Protein AF-A0A1C9CG21-F1 (afdb_monomer)

Organism: NCBI:txid31481

Nearest PDB structures (foldseek):
  8gzg-assembly1_E  TM=9.077E-01  e=3.206E-04  Synechocystis sp. PCC 6803
  8h40-assembly1_F  TM=8.409E-01  e=1.064E-03  Anabaena
  7adc-assembly1_W  TM=7.508E-01  e=1.172E+00  Escherichia coli
  1sg9-assembly2_B  TM=3.963E-01  e=6.050E+00  Thermotoga marit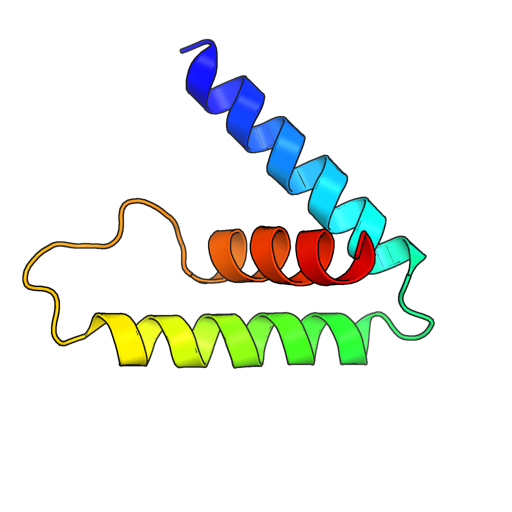ima

Structure (mmCIF, N/CA/C/O backbone):
data_AF-A0A1C9CG21-F1
#
_entry.id   AF-A0A1C9CG21-F1
#
loop_
_atom_site.group_PDB
_atom_site.id
_atom_site.type_symbol
_atom_site.label_atom_id
_atom_site.label_alt_id
_atom_site.label_comp_id
_atom_site.label_asym_id
_atom_site.label_entity_id
_atom_site.label_seq_id
_atom_site.pdbx_PDB_ins_code
_atom_site.Cartn_x
_atom_site.Cartn_y
_atom_site.Cartn_z
_atom_site.occupancy
_atom_site.B_iso_or_equiv
_atom_site.auth_seq_id
_atom_site.auth_comp_id
_atom_site.auth_asym_id
_atom_site.auth_atom_id
_atom_site.pdbx_PDB_model_num
ATOM 1 N N . MET A 1 1 ? 10.294 18.505 -12.727 1.00 47.47 1 MET A N 1
ATOM 2 C CA . MET A 1 1 ? 10.077 18.600 -11.264 1.00 47.47 1 MET A CA 1
ATOM 3 C C . MET A 1 1 ? 8.614 18.420 -10.854 1.00 47.47 1 MET A C 1
ATOM 5 O O . MET A 1 1 ? 8.396 17.761 -9.852 1.00 47.47 1 MET A O 1
ATOM 9 N N . ILE A 1 2 ? 7.622 18.909 -11.615 1.00 46.16 2 ILE A N 1
ATOM 10 C CA . ILE A 1 2 ? 6.185 18.744 -11.288 1.00 46.16 2 ILE A CA 1
ATOM 11 C C . ILE A 1 2 ? 5.760 17.260 -11.170 1.00 46.16 2 ILE A C 1
ATOM 13 O O . ILE A 1 2 ? 5.020 16.919 -10.251 1.00 46.16 2 ILE A O 1
ATOM 17 N N . SER A 1 3 ? 6.284 16.356 -12.012 1.00 57.69 3 SER A N 1
ATOM 18 C CA . SER A 1 3 ? 5.926 14.925 -11.963 1.00 57.69 3 SER A CA 1
ATOM 19 C C . SER A 1 3 ? 6.338 14.208 -10.672 1.00 57.69 3 SER A C 1
ATOM 21 O O . SER A 1 3 ? 5.582 13.378 -10.182 1.00 57.69 3 SER A O 1
ATOM 23 N N . GLN A 1 4 ? 7.491 14.546 -10.079 1.00 59.78 4 GLN A N 1
ATOM 24 C CA . GLN A 1 4 ? 7.950 13.912 -8.834 1.00 59.78 4 GLN A CA 1
ATOM 25 C C . GLN A 1 4 ? 7.034 14.282 -7.657 1.00 59.78 4 GLN A C 1
ATOM 27 O O . GLN A 1 4 ? 6.732 13.452 -6.806 1.00 59.78 4 GLN A O 1
ATOM 32 N N . THR A 1 5 ? 6.567 15.534 -7.624 1.00 61.31 5 THR A N 1
ATOM 33 C CA . THR A 1 5 ? 5.669 16.039 -6.579 1.00 61.31 5 THR A CA 1
ATOM 34 C C . THR A 1 5 ? 4.286 15.397 -6.665 1.00 61.31 5 THR A C 1
ATOM 36 O O . THR A 1 5 ? 3.719 15.039 -5.636 1.00 61.31 5 THR A O 1
ATOM 39 N N . ILE A 1 6 ? 3.764 15.201 -7.882 1.00 61.19 6 ILE A N 1
ATOM 40 C CA . ILE A 1 6 ? 2.491 14.497 -8.105 1.00 61.19 6 ILE A CA 1
ATOM 41 C C . ILE A 1 6 ? 2.589 13.049 -7.606 1.00 61.19 6 ILE A C 1
ATOM 43 O O . ILE A 1 6 ? 1.711 12.612 -6.864 1.00 61.19 6 ILE A O 1
ATOM 47 N N . GLN A 1 7 ? 3.686 12.347 -7.913 1.00 70.44 7 GLN A N 1
ATOM 48 C CA . GLN A 1 7 ? 3.903 10.985 -7.412 1.00 70.44 7 GLN A CA 1
ATOM 49 C C . GLN A 1 7 ? 4.058 10.925 -5.889 1.00 70.44 7 GLN A C 1
ATOM 51 O O . GLN A 1 7 ? 3.530 10.018 -5.253 1.00 70.44 7 GLN A O 1
ATOM 56 N N . ASN A 1 8 ? 4.718 11.908 -5.270 1.00 78.19 8 ASN A N 1
ATOM 57 C CA . ASN A 1 8 ? 4.823 11.963 -3.810 1.00 78.19 8 ASN A CA 1
ATOM 58 C C . ASN A 1 8 ? 3.454 12.139 -3.137 1.00 78.19 8 ASN A C 1
ATOM 60 O O . ASN A 1 8 ? 3.181 11.482 -2.133 1.00 78.19 8 ASN A O 1
ATOM 64 N N . ASN A 1 9 ? 2.588 12.991 -3.691 1.00 87.81 9 ASN A N 1
ATOM 65 C CA . ASN A 1 9 ? 1.248 13.203 -3.146 1.00 87.81 9 ASN A CA 1
ATOM 66 C C . ASN A 1 9 ? 0.384 11.947 -3.276 1.00 87.81 9 ASN A C 1
ATOM 68 O O . ASN A 1 9 ? -0.301 11.583 -2.326 1.00 87.81 9 ASN A O 1
ATOM 72 N N . GLU A 1 10 ? 0.451 11.256 -4.414 1.00 88.56 10 GLU A N 1
ATOM 73 C CA . GLU A 1 10 ? -0.272 10.001 -4.632 1.00 88.56 10 GLU A CA 1
ATOM 74 C C . GLU A 1 10 ? 0.065 8.957 -3.560 1.00 88.56 10 GLU A C 1
ATOM 76 O O . GLU A 1 10 ? -0.833 8.363 -2.966 1.00 88.56 10 GLU A O 1
ATOM 81 N N . ILE A 1 11 ? 1.349 8.798 -3.230 1.00 91.38 11 ILE A N 1
ATOM 82 C CA . ILE A 1 11 ? 1.798 7.861 -2.191 1.00 91.38 11 ILE A CA 1
ATOM 83 C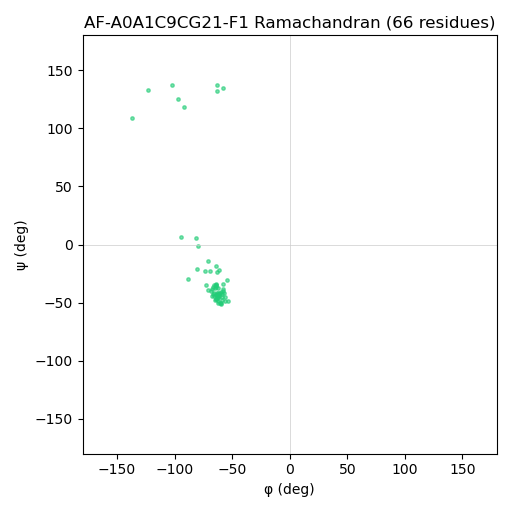 C . ILE A 1 11 ? 1.198 8.216 -0.828 1.00 91.38 11 ILE A C 1
ATOM 85 O O . ILE A 1 11 ? 0.780 7.318 -0.093 1.00 91.38 11 ILE A O 1
ATOM 89 N N . ILE A 1 12 ? 1.142 9.507 -0.489 1.00 93.38 12 ILE A N 1
ATOM 90 C CA . ILE A 1 12 ? 0.546 9.976 0.767 1.00 93.38 12 ILE A CA 1
ATOM 91 C C . ILE A 1 12 ? -0.943 9.620 0.798 1.00 93.38 12 ILE A C 1
ATOM 93 O O . ILE A 1 12 ? -1.380 8.967 1.741 1.00 93.38 12 ILE A O 1
ATOM 97 N N . TYR A 1 13 ? -1.700 9.953 -0.252 1.00 94.12 13 TYR A N 1
ATOM 98 C CA . TYR A 1 13 ? -3.131 9.634 -0.323 1.00 94.12 13 TYR A CA 1
ATOM 99 C C . TYR A 1 13 ? -3.399 8.128 -0.222 1.00 94.12 13 TYR A C 1
ATOM 101 O O . TYR A 1 13 ? -4.238 7.708 0.572 1.00 94.12 13 TYR A O 1
ATOM 109 N N . LYS A 1 14 ? -2.639 7.301 -0.950 1.00 94.19 14 LYS A N 1
ATOM 110 C CA . LYS A 1 14 ? -2.759 5.835 -0.885 1.00 94.19 14 LYS A CA 1
ATOM 111 C C . LYS A 1 14 ? -2.390 5.267 0.486 1.00 94.19 14 LYS A C 1
ATOM 113 O O . LYS A 1 14 ? -2.992 4.295 0.943 1.00 94.19 14 LYS A O 1
ATOM 118 N N . THR A 1 15 ? -1.426 5.881 1.169 1.00 94.75 15 THR A N 1
ATOM 119 C CA . THR A 1 15 ? -1.074 5.503 2.544 1.00 94.75 15 THR A CA 1
ATOM 120 C C . THR A 1 15 ? -2.221 5.810 3.506 1.00 94.75 15 THR A C 1
ATOM 122 O O . THR A 1 15 ? -2.564 4.957 4.325 1.00 94.75 15 THR A O 1
ATOM 125 N N . GLU A 1 16 ? -2.847 6.981 3.383 1.00 94.75 16 GLU A N 1
ATOM 126 C CA . GLU A 1 16 ? -4.003 7.358 4.202 1.00 94.75 16 GLU A CA 1
ATOM 127 C C . GLU A 1 16 ? -5.213 6.445 3.942 1.00 94.75 16 GLU A C 1
ATOM 129 O O . GLU A 1 16 ? -5.817 5.964 4.899 1.00 94.75 16 GLU A O 1
ATOM 134 N N . GLU A 1 17 ? -5.523 6.107 2.683 1.00 94.19 17 GLU A N 1
ATOM 135 C CA . GLU A 1 17 ? -6.581 5.135 2.341 1.00 94.19 17 GLU A CA 1
ATOM 136 C C . GLU A 1 17 ? -6.377 3.793 3.065 1.00 94.19 17 GLU A C 1
ATOM 138 O O . GLU A 1 17 ? -7.286 3.271 3.721 1.00 94.19 17 GLU A O 1
ATOM 143 N N . LEU A 1 18 ? -5.154 3.255 3.019 1.00 94.19 18 LEU A N 1
ATOM 144 C CA . LEU A 1 18 ? -4.809 2.012 3.708 1.00 94.19 18 LEU A CA 1
ATOM 145 C C . LEU A 1 18 ? -4.953 2.137 5.228 1.00 94.19 18 LEU A C 1
ATOM 147 O O . LEU A 1 18 ? -5.522 1.246 5.865 1.00 94.19 18 LEU A O 1
ATOM 151 N N . LEU A 1 19 ? -4.466 3.235 5.811 1.00 94.12 19 LEU A N 1
ATOM 152 C CA . LEU A 1 19 ? -4.568 3.495 7.248 1.00 94.12 19 LEU A CA 1
ATOM 153 C C . LEU A 1 19 ? -6.021 3.618 7.713 1.00 94.12 19 LEU A C 1
ATOM 155 O O . LEU A 1 19 ? -6.338 3.128 8.796 1.00 94.12 19 LEU A O 1
ATOM 159 N N . HIS A 1 20 ? -6.893 4.223 6.904 1.00 94.38 20 HIS A N 1
ATOM 160 C CA . HIS A 1 20 ? -8.320 4.347 7.192 1.00 94.38 20 HIS A CA 1
ATOM 161 C C . HIS A 1 20 ? -9.076 3.023 7.046 1.00 94.38 20 HIS A C 1
ATOM 163 O O . HIS A 1 20 ? -9.993 2.759 7.822 1.00 94.38 20 HIS A O 1
ATOM 169 N N . SER A 1 21 ? -8.682 2.172 6.095 1.00 92.25 21 SER A N 1
ATOM 170 C CA . SER A 1 21 ? -9.310 0.857 5.889 1.00 92.25 21 SER A CA 1
ATOM 171 C C . SER A 1 21 ? -8.949 -0.180 6.963 1.00 92.25 21 SER A C 1
ATOM 173 O O . SER A 1 21 ? -9.677 -1.154 7.164 1.00 92.25 21 SER A O 1
ATOM 175 N N . SER A 1 22 ? -7.820 -0.003 7.659 1.00 92.12 22 SER A N 1
ATOM 176 C CA . SER A 1 22 ? -7.317 -0.980 8.624 1.00 92.12 22 SER A CA 1
ATOM 177 C C . SER A 1 22 ? -7.699 -0.634 10.060 1.00 92.12 22 SER A C 1
ATOM 179 O O . SER A 1 22 ? -7.310 0.398 10.602 1.00 92.12 22 SER A O 1
ATOM 181 N N . SER A 1 23 ? -8.342 -1.577 10.747 1.00 93.31 23 SER A N 1
ATOM 182 C CA . SER A 1 23 ? -8.600 -1.493 12.191 1.00 93.31 23 SER A CA 1
ATOM 183 C C . SER A 1 23 ? -7.339 -1.670 13.049 1.00 93.31 23 SER A C 1
ATO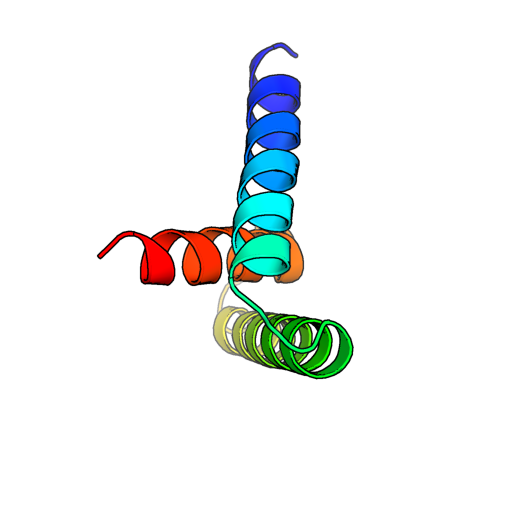M 185 O O . SER A 1 23 ? -7.350 -1.359 14.240 1.00 93.31 23 SER A O 1
ATOM 187 N N . ASN A 1 24 ? -6.236 -2.161 12.467 1.00 96.06 24 ASN A N 1
ATOM 188 C CA . ASN A 1 24 ? -4.974 -2.389 13.167 1.00 96.06 24 ASN A CA 1
ATOM 189 C C . ASN A 1 24 ? -3.776 -1.916 12.329 1.00 96.06 24 ASN A C 1
ATOM 191 O O . ASN A 1 24 ? -3.371 -2.548 11.346 1.00 96.06 24 ASN A O 1
ATOM 195 N N . ARG A 1 25 ? -3.158 -0.817 12.773 1.00 94.75 25 ARG A N 1
ATOM 196 C CA . ARG A 1 25 ? -2.007 -0.205 12.096 1.00 94.75 25 ARG A CA 1
ATOM 197 C C . ARG A 1 25 ? -0.765 -1.095 12.102 1.00 94.75 25 ARG A C 1
ATOM 199 O O . ARG A 1 25 ? -0.047 -1.123 1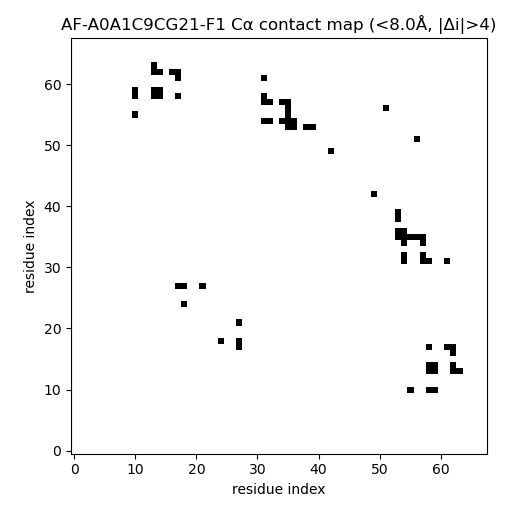1.113 1.00 94.75 25 ARG A O 1
ATOM 206 N N . TYR A 1 26 ? -0.532 -1.870 13.162 1.00 96.69 26 TYR A N 1
ATOM 207 C CA . TYR A 1 26 ? 0.593 -2.809 13.210 1.00 96.69 26 TYR A CA 1
ATOM 208 C C . TYR A 1 26 ? 0.442 -3.917 12.162 1.00 96.69 26 TYR A C 1
ATOM 210 O O . TYR A 1 26 ? 1.371 -4.189 11.403 1.00 96.69 26 TYR A O 1
ATOM 218 N N . SER A 1 27 ? -0.748 -4.523 12.081 1.00 96.44 27 SER A N 1
ATOM 219 C CA . SER A 1 27 ? -1.036 -5.577 11.101 1.00 96.44 27 SER A CA 1
ATOM 220 C C . SER A 1 27 ? -0.892 -5.064 9.668 1.00 96.44 27 SER A C 1
ATOM 222 O O . S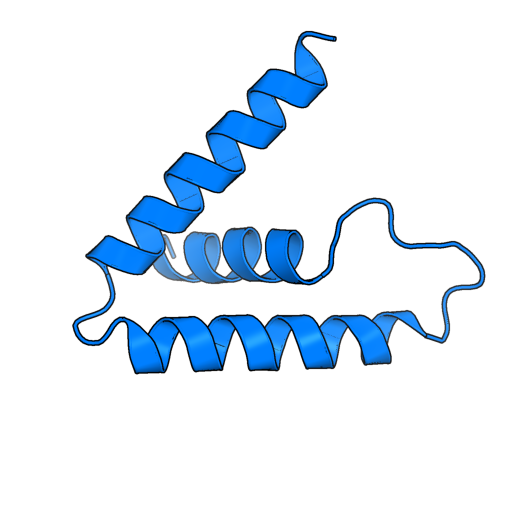ER A 1 27 ? -0.284 -5.736 8.835 1.00 96.44 27 SER A O 1
ATOM 224 N N . LEU A 1 28 ? -1.385 -3.851 9.391 1.00 96.44 28 LEU A N 1
ATOM 225 C CA . LEU A 1 28 ? -1.216 -3.200 8.093 1.00 96.44 28 LEU A CA 1
ATOM 226 C C . LEU A 1 28 ? 0.264 -2.996 7.750 1.00 96.44 28 LEU A C 1
ATOM 228 O O . LEU A 1 28 ? 0.704 -3.433 6.688 1.00 96.44 28 LEU A O 1
ATOM 232 N N . THR A 1 29 ? 1.043 -2.399 8.656 1.00 96.69 29 THR A N 1
ATOM 233 C CA . THR A 1 29 ? 2.483 -2.178 8.453 1.00 96.69 29 THR A CA 1
ATOM 234 C C . THR A 1 29 ? 3.217 -3.489 8.181 1.00 96.69 29 THR A C 1
ATOM 236 O O . THR A 1 29 ? 4.047 -3.555 7.274 1.00 96.69 29 THR A O 1
ATOM 239 N N . LEU A 1 30 ? 2.882 -4.559 8.911 1.00 97.69 30 LEU A N 1
ATOM 240 C CA . LEU A 1 30 ? 3.470 -5.878 8.690 1.00 97.69 30 LEU A CA 1
ATOM 241 C C . LEU A 1 30 ? 3.124 -6.432 7.299 1.00 97.69 30 LEU A C 1
ATOM 243 O O . LEU A 1 30 ? 4.015 -6.932 6.615 1.00 97.69 30 LEU A O 1
ATOM 247 N N . LYS A 1 31 ? 1.866 -6.310 6.853 1.00 96.38 31 LYS A N 1
ATOM 248 C CA . LYS A 1 31 ? 1.433 -6.745 5.511 1.00 96.38 31 LYS A CA 1
ATOM 249 C C . LYS A 1 31 ? 2.161 -5.980 4.403 1.00 96.38 31 LYS A C 1
ATOM 251 O O . LYS A 1 31 ? 2.689 -6.608 3.484 1.00 96.38 31 LYS A O 1
ATOM 256 N N . VAL A 1 32 ? 2.252 -4.653 4.524 1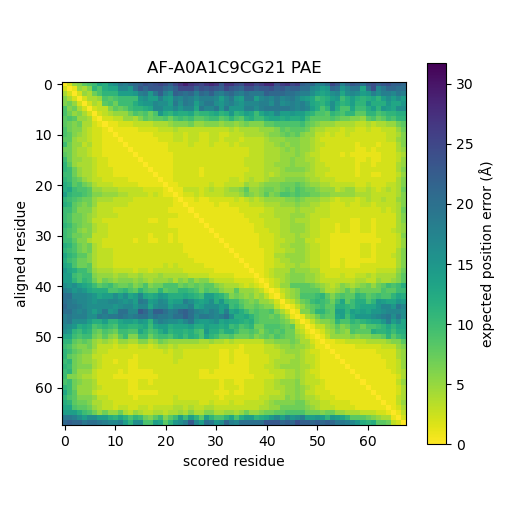.00 96.88 32 VAL A N 1
ATOM 257 C CA . VAL A 1 32 ? 2.989 -3.797 3.578 1.00 96.88 32 VAL A CA 1
ATOM 258 C C . VAL A 1 32 ? 4.460 -4.212 3.521 1.00 96.88 32 VAL A C 1
ATOM 260 O O . VAL A 1 32 ? 4.993 -4.447 2.437 1.00 96.88 32 VAL A O 1
ATOM 263 N N . ALA A 1 33 ? 5.109 -4.389 4.676 1.00 96.81 33 ALA A N 1
ATOM 264 C CA . ALA A 1 33 ? 6.507 -4.808 4.749 1.00 96.81 33 ALA A CA 1
ATOM 265 C C . ALA A 1 33 ? 6.735 -6.203 4.145 1.00 96.81 33 ALA A C 1
ATOM 267 O O . ALA A 1 33 ? 7.700 -6.408 3.409 1.00 96.81 33 ALA A O 1
ATOM 268 N N . GLN A 1 34 ? 5.842 -7.162 4.411 1.00 96.69 34 GLN A N 1
ATOM 269 C CA . GLN A 1 34 ? 5.914 -8.508 3.840 1.00 96.69 34 GLN A CA 1
ATOM 270 C C . GLN A 1 34 ? 5.773 -8.486 2.315 1.00 96.69 34 GLN A C 1
ATOM 272 O O . GLN A 1 34 ? 6.549 -9.154 1.628 1.00 96.69 34 GLN A O 1
ATOM 277 N N . ARG A 1 35 ? 4.834 -7.703 1.769 1.00 94.94 35 ARG A N 1
ATOM 278 C CA . ARG A 1 35 ? 4.654 -7.573 0.316 1.00 94.94 35 ARG A CA 1
ATOM 279 C C . ARG A 1 35 ? 5.835 -6.865 -0.344 1.00 94.94 35 ARG A C 1
ATOM 281 O O . ARG A 1 35 ? 6.352 -7.360 -1.341 1.00 94.94 35 ARG A O 1
ATOM 288 N N . ALA A 1 36 ? 6.320 -5.777 0.248 1.00 94.44 36 ALA A N 1
ATOM 289 C CA . ALA A 1 36 ? 7.514 -5.076 -0.222 1.00 94.44 36 ALA A CA 1
ATOM 290 C C . ALA A 1 36 ? 8.752 -5.986 -0.218 1.00 94.44 36 ALA A C 1
ATOM 292 O O . ALA A 1 36 ? 9.538 -5.976 -1.165 1.00 94.44 36 ALA A O 1
ATOM 293 N N . LYS A 1 37 ? 8.902 -6.811 0.828 1.00 93.25 37 LYS A N 1
ATOM 294 C CA . LYS A 1 37 ? 9.969 -7.808 0.918 1.00 93.25 37 LYS A CA 1
ATOM 295 C C . LYS A 1 37 ? 9.879 -8.802 -0.240 1.00 93.25 37 LYS A C 1
ATOM 297 O O . LYS A 1 37 ? 10.884 -8.983 -0.907 1.00 93.25 37 LYS A O 1
ATOM 302 N N . ARG A 1 38 ? 8.709 -9.402 -0.505 1.00 90.62 38 ARG A N 1
ATOM 303 C CA . ARG A 1 38 ? 8.518 -10.355 -1.622 1.00 90.62 38 ARG A CA 1
ATOM 304 C C . ARG A 1 38 ? 8.901 -9.745 -2.968 1.00 90.62 38 ARG A C 1
ATOM 306 O O . ARG A 1 38 ? 9.735 -10.317 -3.655 1.00 90.62 38 ARG A O 1
ATOM 313 N N . LYS A 1 39 ? 8.417 -8.535 -3.261 1.00 84.81 39 LYS A N 1
ATOM 314 C CA . LYS A 1 39 ? 8.732 -7.813 -4.505 1.00 84.81 39 LYS A CA 1
ATOM 315 C C . LYS A 1 39 ? 10.223 -7.575 -4.707 1.00 84.81 39 LYS A C 1
ATOM 317 O O . LYS A 1 39 ? 10.730 -7.770 -5.799 1.00 84.81 39 LYS A O 1
ATOM 322 N N . LYS A 1 40 ? 10.949 -7.236 -3.636 1.00 83.50 40 LYS A N 1
ATOM 323 C CA . LYS A 1 40 ? 12.411 -7.103 -3.696 1.00 83.50 40 LYS A CA 1
ATOM 324 C C . LYS A 1 40 ? 13.097 -8.392 -4.171 1.00 83.50 40 LYS A C 1
ATOM 326 O O . LYS A 1 40 ? 14.141 -8.296 -4.799 1.00 83.50 40 LYS A O 1
ATOM 331 N N . TYR A 1 41 ? 12.561 -9.565 -3.825 1.00 79.88 41 TYR A N 1
ATOM 332 C CA . TYR A 1 41 ? 13.125 -10.857 -4.227 1.00 79.88 41 TYR A CA 1
ATOM 333 C C . TYR A 1 41 ? 12.592 -11.351 -5.580 1.00 79.88 41 TYR A C 1
ATOM 335 O O . TYR A 1 41 ? 13.322 -12.039 -6.278 1.00 79.88 41 TYR A O 1
ATOM 343 N N . GLU A 1 42 ? 11.361 -10.993 -5.956 1.00 76.06 42 GLU A N 1
ATOM 344 C CA . GLU A 1 42 ? 10.787 -11.270 -7.285 1.00 76.06 42 GLU A CA 1
ATOM 345 C C . GLU A 1 42 ? 11.508 -10.483 -8.392 1.00 76.06 42 GLU A C 1
ATOM 347 O O . GLU A 1 42 ? 11.738 -11.014 -9.472 1.00 76.06 42 GLU A O 1
ATOM 352 N N . ASP A 1 43 ? 11.928 -9.247 -8.106 1.00 67.25 43 ASP A N 1
ATOM 353 C CA . ASP A 1 43 ? 12.638 -8.384 -9.057 1.00 67.25 43 ASP A CA 1
ATOM 354 C C . ASP A 1 43 ? 14.161 -8.700 -9.144 1.00 67.25 43 ASP A C 1
ATOM 356 O O . ASP A 1 43 ? 14.894 -7.989 -9.827 1.00 67.25 43 ASP A O 1
ATOM 360 N N . LEU A 1 44 ? 14.675 -9.747 -8.470 1.00 62.94 44 LEU A N 1
ATOM 361 C CA . LEU A 1 44 ? 16.117 -10.089 -8.469 1.00 62.94 44 LEU A CA 1
ATOM 362 C C . LEU A 1 44 ? 16.647 -10.605 -9.813 1.00 62.94 44 LEU A C 1
ATOM 364 O O . LEU A 1 44 ? 17.847 -10.502 -10.060 1.00 62.94 44 LEU A O 1
ATOM 368 N N . ASP A 1 45 ? 15.773 -11.129 -10.673 1.00 62.00 45 ASP A N 1
ATOM 369 C CA . ASP A 1 45 ? 16.141 -11.581 -12.022 1.00 62.00 45 ASP A CA 1
ATOM 370 C C . ASP A 1 45 ? 16.264 -10.413 -13.021 1.00 62.00 45 ASP A C 1
ATOM 372 O O . ASP A 1 45 ? 16.605 -10.606 -14.191 1.00 62.00 45 ASP A O 1
ATOM 376 N N . ILE A 1 46 ? 16.000 -9.180 -12.575 1.00 66.75 46 ILE A N 1
ATOM 377 C CA . ILE A 1 46 ? 16.079 -7.974 -13.391 1.00 66.75 46 ILE A CA 1
ATOM 378 C C . ILE A 1 46 ? 17.488 -7.381 -13.249 1.00 66.75 46 ILE A C 1
ATOM 380 O O . ILE A 1 46 ? 17.914 -6.976 -12.172 1.00 66.75 46 ILE A O 1
ATOM 384 N N . VAL A 1 47 ? 18.224 -7.299 -14.363 1.00 68.12 47 VAL A N 1
ATOM 385 C CA . VAL A 1 47 ? 19.584 -6.716 -14.420 1.00 68.12 47 VAL A CA 1
ATOM 386 C C . VAL A 1 47 ? 19.584 -5.211 -14.087 1.00 68.12 47 VAL A C 1
ATOM 388 O O . VAL A 1 47 ? 20.617 -4.641 -13.743 1.00 68.12 47 VAL A O 1
ATOM 391 N N . THR A 1 48 ? 18.425 -4.557 -14.171 1.00 66.44 48 THR A N 1
ATOM 392 C CA . THR A 1 48 ? 18.226 -3.132 -13.887 1.00 66.44 48 THR A CA 1
ATOM 393 C C . THR A 1 48 ? 17.589 -2.892 -12.526 1.00 66.44 48 THR A C 1
ATOM 395 O O . THR A 1 48 ? 16.620 -3.547 -12.148 1.00 66.44 48 THR A O 1
ATOM 398 N N . GLU A 1 49 ? 18.106 -1.891 -11.816 1.00 67.81 49 GLU A N 1
ATOM 399 C CA . GLU A 1 49 ? 17.581 -1.474 -10.520 1.00 67.81 49 GLU A CA 1
ATOM 400 C C . GLU A 1 49 ? 16.130 -0.956 -10.652 1.00 67.81 49 GLU A C 1
ATOM 402 O O . GLU A 1 49 ? 15.832 -0.227 -11.604 1.00 67.81 49 GLU A O 1
ATOM 407 N N . PRO A 1 50 ? 15.207 -1.316 -9.737 1.00 69.00 50 PRO A N 1
ATOM 408 C CA . PRO A 1 50 ? 13.815 -0.888 -9.833 1.00 69.00 50 PRO A CA 1
ATOM 409 C C . PRO A 1 50 ? 13.677 0.636 -9.729 1.00 69.00 50 PRO A C 1
ATOM 411 O O . PRO A 1 50 ? 14.168 1.243 -8.777 1.00 69.00 50 PRO A O 1
ATOM 414 N N . GLU A 1 51 ? 12.918 1.249 -10.643 1.00 76.06 51 GLU A N 1
ATOM 415 C CA . GLU A 1 51 ? 12.653 2.700 -10.634 1.00 76.06 51 GLU A CA 1
ATOM 416 C C . GLU A 1 51 ? 11.879 3.164 -9.385 1.00 76.06 51 GLU A C 1
ATOM 418 O O . GLU A 1 51 ? 11.954 4.326 -8.982 1.00 76.06 51 GLU A O 1
ATOM 423 N N . ILE A 1 52 ? 11.138 2.253 -8.743 1.00 84.12 52 ILE A N 1
ATOM 424 C CA . ILE A 1 52 ? 10.289 2.532 -7.582 1.00 84.12 52 ILE A CA 1
ATOM 425 C C . ILE A 1 52 ? 10.707 1.639 -6.416 1.00 84.12 52 ILE A C 1
ATOM 427 O O . ILE A 1 52 ? 10.824 0.420 -6.546 1.00 84.12 52 ILE A O 1
ATOM 431 N N . LYS A 1 53 ? 10.855 2.234 -5.225 1.00 87.56 53 LYS A N 1
ATOM 432 C CA . LYS A 1 53 ? 11.145 1.471 -4.002 1.00 87.56 53 LYS A CA 1
ATOM 433 C C . LYS A 1 53 ? 10.046 0.418 -3.763 1.00 87.56 53 LYS A C 1
ATOM 435 O O . LYS A 1 53 ? 8.869 0.784 -3.756 1.00 87.56 53 LYS A O 1
ATOM 440 N N . PRO A 1 54 ? 10.381 -0.844 -3.430 1.00 90.88 54 PRO A N 1
ATOM 441 C CA . PRO A 1 54 ? 9.388 -1.909 -3.239 1.00 90.88 54 PRO A CA 1
ATOM 442 C C . PRO A 1 54 ? 8.281 -1.588 -2.224 1.00 90.88 54 PRO A C 1
ATOM 444 O O . PRO A 1 54 ? 7.149 -2.038 -2.377 1.00 90.88 54 PRO A O 1
ATOM 447 N N . VAL A 1 55 ? 8.588 -0.782 -1.200 1.00 93.00 55 VAL A N 1
ATOM 448 C CA . VAL A 1 55 ? 7.609 -0.317 -0.202 1.00 93.00 55 VAL A CA 1
ATOM 449 C C . VAL A 1 55 ? 6.561 0.608 -0.821 1.00 93.00 55 VAL A C 1
ATOM 451 O O . VAL A 1 55 ? 5.378 0.446 -0.547 1.00 93.00 55 VAL A O 1
ATOM 454 N N . ILE A 1 56 ? 6.979 1.531 -1.689 1.00 92.38 56 ILE A N 1
ATOM 455 C CA . ILE A 1 56 ? 6.074 2.452 -2.388 1.00 92.38 56 ILE A CA 1
ATOM 456 C C . ILE A 1 56 ? 5.144 1.659 -3.309 1.00 92.38 56 ILE A C 1
ATOM 458 O O . ILE A 1 56 ? 3.928 1.825 -3.262 1.00 92.38 56 ILE A O 1
ATOM 462 N N . ARG A 1 57 ? 5.711 0.727 -4.084 1.00 90.94 57 ARG A N 1
ATOM 463 C CA . ARG A 1 57 ? 4.947 -0.166 -4.963 1.00 90.94 57 ARG A CA 1
ATOM 464 C C . ARG A 1 57 ? 3.927 -1.003 -4.183 1.00 90.94 57 ARG A C 1
ATOM 466 O O . ARG A 1 57 ? 2.789 -1.134 -4.615 1.00 90.94 57 ARG A O 1
ATOM 473 N N . ALA A 1 58 ? 4.311 -1.536 -3.021 1.00 93.88 58 ALA A N 1
ATOM 474 C CA . ALA A 1 58 ? 3.401 -2.290 -2.162 1.00 93.88 58 ALA A CA 1
ATOM 475 C C . ALA A 1 58 ? 2.228 -1.437 -1.652 1.00 93.88 58 ALA A C 1
ATOM 477 O O . ALA A 1 5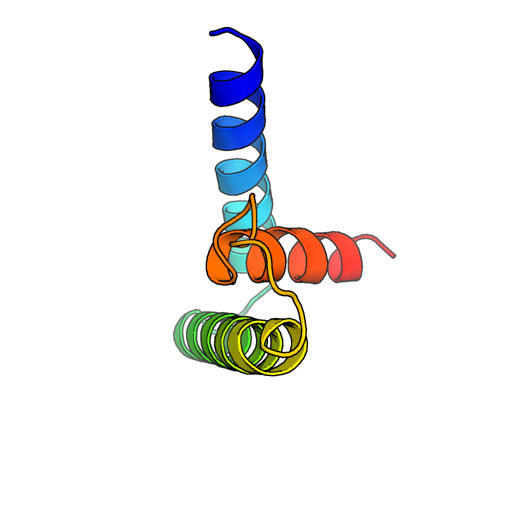8 ? 1.099 -1.913 -1.686 1.00 93.88 58 ALA A O 1
ATOM 478 N N . ILE A 1 59 ? 2.479 -0.194 -1.223 1.00 94.75 59 ILE A N 1
ATOM 479 C CA . ILE A 1 59 ? 1.436 0.741 -0.767 1.00 94.75 59 ILE A CA 1
ATOM 480 C C . ILE A 1 59 ? 0.435 1.030 -1.890 1.00 94.75 59 ILE A C 1
ATOM 482 O O . ILE A 1 59 ? -0.765 0.880 -1.682 1.00 94.75 59 ILE A O 1
ATOM 486 N N . ILE A 1 60 ? 0.915 1.396 -3.082 1.00 92.44 60 ILE A N 1
ATOM 487 C CA . ILE A 1 60 ? 0.045 1.754 -4.214 1.00 92.44 60 I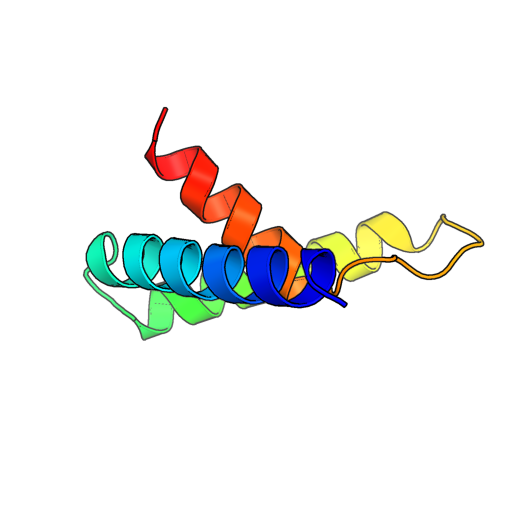LE A CA 1
ATOM 488 C C . ILE A 1 60 ? -0.823 0.562 -4.631 1.00 92.44 60 ILE A C 1
ATOM 490 O O . ILE A 1 60 ? -2.037 0.696 -4.758 1.00 92.44 60 ILE A O 1
ATOM 494 N N . GLU A 1 61 ? -0.220 -0.615 -4.809 1.00 91.94 61 GLU A N 1
ATOM 495 C CA . GLU A 1 61 ? -0.960 -1.811 -5.220 1.00 91.94 61 GLU A CA 1
ATOM 496 C C . GLU A 1 61 ? -1.987 -2.242 -4.169 1.00 91.94 61 GLU A C 1
ATOM 498 O O . GLU A 1 61 ? -3.141 -2.470 -4.514 1.00 91.94 61 GLU A O 1
ATOM 503 N N . MET A 1 62 ? -1.597 -2.303 -2.891 1.00 94.50 62 MET A N 1
ATOM 504 C CA . MET A 1 62 ? -2.516 -2.695 -1.817 1.00 94.50 62 MET A CA 1
ATOM 505 C C . MET A 1 62 ? -3.671 -1.705 -1.656 1.00 94.50 62 MET A C 1
ATOM 507 O O . MET A 1 62 ? -4.778 -2.116 -1.332 1.00 94.50 62 MET A O 1
ATOM 511 N N . ALA A 1 63 ? -3.433 -0.410 -1.864 1.00 93.12 63 ALA A N 1
ATOM 512 C CA . ALA A 1 63 ? -4.494 0.588 -1.811 1.00 93.12 63 ALA A CA 1
ATOM 513 C C . ALA A 1 63 ? -5.446 0.473 -3.014 1.00 93.12 63 ALA A C 1
ATOM 515 O O . ALA A 1 63 ? -6.659 0.570 -2.854 1.00 93.12 63 ALA A O 1
ATOM 516 N N . ASN A 1 64 ? -4.922 0.198 -4.213 1.00 90.62 64 ASN A N 1
ATOM 517 C CA . ASN A 1 64 ? -5.751 -0.052 -5.396 1.00 90.62 64 ASN A CA 1
ATOM 518 C C . ASN A 1 64 ? -6.607 -1.321 -5.249 1.00 90.62 64 ASN A C 1
ATOM 520 O O . ASN A 1 64 ? -7.748 -1.325 -5.695 1.00 90.62 64 ASN A O 1
ATOM 524 N N . GLU A 1 65 ? -6.101 -2.358 -4.571 1.00 91.25 65 GLU A N 1
ATOM 525 C CA . GLU A 1 65 ? -6.855 -3.578 -4.238 1.00 91.25 65 GLU A CA 1
ATOM 526 C C . GLU A 1 65 ? -8.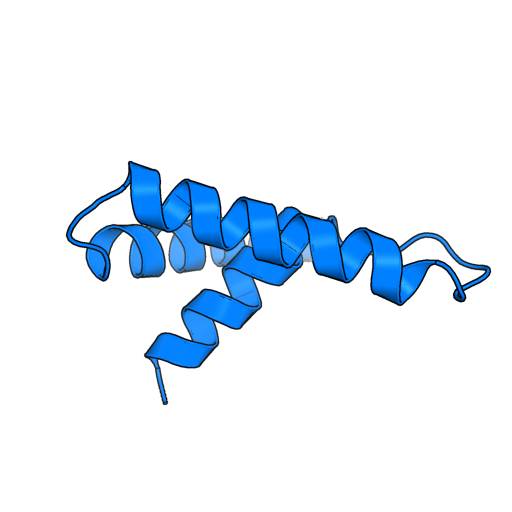083 -3.301 -3.338 1.00 91.25 65 GLU A C 1
ATOM 528 O O . GLU A 1 65 ? -9.016 -4.098 -3.339 1.00 91.25 65 GLU A O 1
ATOM 533 N N . LEU A 1 66 ? -8.124 -2.181 -2.597 1.00 86.12 66 LEU A N 1
ATOM 534 C CA . LEU A 1 66 ? -9.283 -1.784 -1.777 1.00 86.12 66 LEU A CA 1
ATOM 535 C C . LEU A 1 66 ? -10.410 -1.115 -2.574 1.00 86.12 66 LEU A C 1
ATOM 537 O O . LEU A 1 66 ? -11.527 -1.018 -2.074 1.00 86.12 66 LEU A O 1
ATOM 541 N N . THR A 1 67 ? -10.110 -0.580 -3.761 1.00 69.25 67 THR A N 1
ATOM 542 C CA . THR A 1 67 ? -11.065 0.201 -4.574 1.00 69.25 67 THR A CA 1
ATOM 543 C C . THR A 1 67 ? -11.790 -0.667 -5.619 1.00 69.25 67 THR A C 1
ATOM 545 O O . THR A 1 67 ? -12.506 -0.130 -6.462 1.00 69.25 67 THR A O 1
ATOM 548 N N . ILE A 1 68 ? -11.592 -1.993 -5.586 1.00 54.12 68 ILE A N 1
ATOM 549 C CA . ILE A 1 68 ? -12.190 -2.981 -6.507 1.00 54.12 68 ILE A CA 1
ATOM 550 C C . ILE A 1 68 ? -13.437 -3.611 -5.887 1.00 54.12 68 ILE A C 1
ATOM 552 O O . ILE A 1 68 ? -13.384 -3.968 -4.688 1.00 54.12 68 ILE A O 1
#

Radius of gyration: 12.96 Å; Cα contacts (8 Å, |Δi|>4): 37; chains: 1; bounding box: 32×30×28 Å

pLDDT: mean 84.29, std 14.0, range [46.16, 97.69]

Sequence (68 aa):
MISQTIQNNEIIYKTEELLHSSSNRYSLTLKVAQRAKRKKYEDLDIVTEPEIKPVIRAIIEMANELTI

Secondary structure (DSSP, 8-state):
-HHHHHHHHHHHHHHHHHHHH-S-HHHHHHHHHHHHHHHHHHGGG-SSPPSS-HHHHHHHHHHHGGG-

Solvent-accessible surface area (backbone atoms only — not comparable to full-atom values): 3969 Å² total; per-residue (Å²): 116,71,67,61,55,54,53,54,50,51,54,51,53,29,46,51,54,44,58,70,73,40,98,44,68,66,62,49,53,50,52,41,51,52,48,14,52,51,47,58,62,71,52,64,87,47,96,64,81,73,94,60,59,41,57,59,54,30,40,52,52,57,34,56,63,68,78,108

InterPro domains:
  IPR036161 RPB6/omega subunit-like superfamily [SSF63562] (15-66)

Foldseek 3Di:
DVVVVVLVVLLVVLQVLLVVVDPDPVVSVVQLVVQLVVVVVVCPVPPDDDPDRSSSVSSNVVSVVVVD

Mean predicted aligned error: 5.99 Å